Protein AF-A0A7J9Y6I3-F1 (afdb_monomer_lite)

Sequence (143 aa):
MPADDEPPVGGDTTVDGDTTGDPAGGAGTGSRRALQGLLVAFGLIAVGTGIAEIAIGGALVSQGEPVPVDVDSNYRFFAVFWLGAGLTLLWTVPRVERAAGPLRAVAALVFLGGLARLLSIAMAGVPSPMFLGLLALELAAPP

Structure (mmCIF, N/CA/C/O backbone):
data_AF-A0A7J9Y6I3-F1
#
_entry.id   AF-A0A7J9Y6I3-F1
#
loop_
_atom_site.group_PDB
_atom_site.id
_atom_site.type_symbol
_atom_site.label_atom_id
_atom_site.label_alt_id
_atom_site.label_comp_id
_atom_site.label_asym_id
_atom_site.label_entity_id
_atom_site.label_seq_id
_atom_site.pdbx_PDB_ins_code
_atom_site.Cartn_x
_atom_site.Cartn_y
_atom_site.Cartn_z
_atom_site.occupancy
_atom_site.B_iso_or_equiv
_atom_site.auth_seq_id
_atom_site.auth_comp_id
_atom_site.auth_asym_id
_atom_site.auth_atom_id
_atom_site.pdbx_PDB_model_num
ATOM 1 N N . MET A 1 1 ? -67.918 12.620 63.879 1.00 51.94 1 MET A N 1
ATOM 2 C CA . MET A 1 1 ? -67.689 11.451 63.008 1.00 51.94 1 MET A CA 1
ATOM 3 C C . MET A 1 1 ? -68.967 10.630 62.999 1.00 51.94 1 MET A C 1
ATOM 5 O O . MET A 1 1 ? -69.480 10.423 64.099 1.00 51.94 1 MET A O 1
ATOM 9 N N . PRO A 1 2 ? -69.477 10.177 61.834 1.00 55.50 2 PRO A N 1
ATOM 10 C CA . PRO A 1 2 ? -69.082 10.530 60.446 1.00 55.50 2 PRO A CA 1
ATOM 11 C C . PRO A 1 2 ? -69.555 11.985 60.111 1.00 55.50 2 PRO A C 1
ATOM 13 O O . PRO A 1 2 ? -69.557 12.773 61.064 1.00 55.50 2 PRO A O 1
ATOM 16 N N . ALA A 1 3 ? -69.868 12.474 58.895 1.00 53.91 3 ALA A N 1
ATOM 17 C CA . ALA A 1 3 ? -69.826 11.926 57.523 1.00 53.91 3 ALA A CA 1
ATOM 18 C C . ALA A 1 3 ? -69.582 13.033 56.459 1.00 53.91 3 ALA A C 1
ATOM 20 O O . ALA A 1 3 ? -70.051 14.155 56.643 1.00 53.91 3 ALA A O 1
ATOM 21 N N . ASP A 1 4 ? -68.831 12.678 55.414 1.00 52.34 4 ASP A N 1
ATOM 22 C CA . ASP A 1 4 ? -69.037 12.778 53.946 1.00 52.34 4 ASP A CA 1
ATOM 23 C C . ASP A 1 4 ? -69.890 13.956 53.385 1.00 52.34 4 ASP A C 1
ATOM 25 O O . ASP A 1 4 ? -71.032 14.145 53.799 1.00 52.34 4 ASP A O 1
ATOM 29 N N . ASP A 1 5 ? -69.399 14.873 52.532 1.00 66.81 5 ASP A N 1
ATOM 30 C CA . ASP A 1 5 ? -68.747 14.809 51.188 1.00 66.81 5 ASP A CA 1
ATOM 31 C C . ASP A 1 5 ? -69.695 14.589 49.984 1.00 66.81 5 ASP A C 1
ATOM 33 O O . ASP A 1 5 ? -70.210 13.493 49.797 1.00 66.81 5 ASP A O 1
ATOM 37 N N . GLU A 1 6 ? -69.844 15.622 49.131 1.00 61.34 6 GLU A N 1
ATOM 38 C CA . GLU A 1 6 ? -70.098 15.592 47.663 1.00 61.34 6 GLU A CA 1
ATOM 39 C C . GLU A 1 6 ? -70.258 17.039 47.108 1.00 61.34 6 GLU A C 1
ATOM 41 O O . GLU A 1 6 ? -70.503 17.946 47.913 1.00 61.34 6 GLU A O 1
ATOM 46 N N . PRO A 1 7 ? -70.200 17.319 45.775 1.00 59.94 7 PRO A N 1
ATOM 47 C CA . PRO A 1 7 ? -69.918 16.451 44.611 1.00 59.94 7 PRO A CA 1
ATOM 48 C C . PRO A 1 7 ? -68.769 16.979 43.680 1.00 59.94 7 PRO A C 1
ATOM 50 O O . PRO A 1 7 ? -68.187 18.031 43.954 1.00 59.94 7 PRO A O 1
ATOM 53 N N . PRO A 1 8 ? -68.402 16.281 42.574 1.00 67.94 8 PRO A N 1
ATOM 54 C CA . PRO A 1 8 ? -67.158 16.532 41.817 1.00 67.94 8 PRO A CA 1
ATOM 55 C C . PRO A 1 8 ? -67.311 17.299 40.481 1.00 67.94 8 PRO A C 1
ATOM 57 O O . PRO A 1 8 ? -68.385 17.313 39.891 1.00 67.94 8 PRO A O 1
ATOM 60 N N . VAL A 1 9 ? -66.192 17.844 39.967 1.00 58.91 9 VAL A N 1
ATOM 61 C CA . VAL A 1 9 ? -65.845 18.178 38.552 1.00 58.91 9 VAL A CA 1
ATOM 62 C C . VAL A 1 9 ? -64.380 18.683 38.556 1.00 58.91 9 VAL A C 1
ATOM 64 O O . VAL A 1 9 ? -64.040 19.475 39.428 1.00 58.91 9 VAL A O 1
ATOM 67 N N . GLY A 1 10 ? -63.450 18.325 37.659 1.00 45.66 10 GLY A N 1
ATOM 68 C CA . GLY A 1 10 ? -63.428 17.354 36.553 1.00 45.66 10 GLY A CA 1
ATOM 69 C C . GLY A 1 10 ? -62.153 17.538 35.686 1.00 45.66 10 GLY A C 1
ATOM 70 O O . GLY A 1 10 ? -61.612 18.638 35.664 1.00 45.66 10 GLY A O 1
ATOM 71 N N . GLY A 1 11 ? -61.702 16.495 34.965 1.00 43.59 11 GLY A N 1
ATOM 72 C CA . GLY A 1 11 ? -60.528 16.509 34.052 1.00 43.59 11 GLY A CA 1
ATOM 73 C C . GLY A 1 11 ? -59.177 16.414 34.784 1.00 43.59 11 GLY A C 1
ATOM 74 O O . GLY A 1 11 ? -58.808 17.316 35.522 1.00 43.59 11 GLY A O 1
ATOM 75 N N . ASP A 1 12 ? -58.443 15.300 34.769 1.00 50.69 12 ASP A N 1
ATOM 76 C CA . ASP A 1 12 ? -57.727 14.702 33.623 1.00 50.69 12 ASP A CA 1
ATOM 77 C C . ASP A 1 12 ? -56.896 15.702 32.803 1.00 50.69 12 ASP A C 1
ATOM 79 O O . ASP A 1 12 ? -57.443 16.400 31.957 1.00 50.69 12 ASP A O 1
ATOM 83 N N . THR A 1 13 ? -55.574 15.688 33.021 1.00 48.00 13 THR A N 1
ATOM 84 C CA . THR A 1 13 ? -54.600 15.486 31.932 1.00 48.00 13 THR A CA 1
ATOM 85 C C . THR A 1 13 ? -53.290 14.903 32.474 1.00 48.00 13 THR A C 1
ATOM 87 O O . THR A 1 13 ? -52.480 15.603 33.074 1.00 48.00 13 THR A O 1
ATOM 90 N N . THR A 1 14 ? -53.090 13.617 32.187 1.00 45.72 14 THR A N 1
ATOM 91 C CA . THR A 1 14 ? -51.842 13.028 31.654 1.00 45.72 14 THR A CA 1
ATOM 92 C C . THR A 1 14 ? -50.478 13.247 32.345 1.00 45.72 14 THR A C 1
ATOM 94 O O . THR A 1 14 ? -49.828 14.268 32.157 1.00 45.72 14 THR A O 1
ATOM 97 N N . VAL A 1 15 ? -49.967 12.135 32.893 1.00 52.19 15 VAL A N 1
ATOM 98 C CA . VAL A 1 15 ? -48.627 11.551 32.626 1.00 52.19 15 VAL A CA 1
ATOM 99 C C . VAL A 1 15 ? -47.385 12.434 32.852 1.00 52.19 15 VAL A C 1
ATOM 101 O O . VAL A 1 15 ? -46.989 13.215 31.989 1.00 52.19 15 VAL A O 1
ATOM 104 N N . ASP A 1 16 ? -46.651 12.119 33.927 1.00 48.38 16 ASP A N 1
ATOM 105 C CA . ASP A 1 16 ? -45.213 12.392 34.063 1.00 48.38 16 ASP A CA 1
ATOM 106 C C . ASP A 1 16 ? -44.413 11.625 32.992 1.00 48.38 16 ASP A C 1
ATOM 108 O O . ASP A 1 16 ? -43.936 10.506 33.192 1.00 48.38 16 ASP A O 1
ATOM 112 N N . GLY A 1 17 ? -44.303 12.230 31.812 1.00 45.22 17 GLY A N 1
ATOM 113 C CA . GLY A 1 17 ? -43.491 11.742 30.705 1.00 45.22 17 GLY A CA 1
ATOM 114 C C . GLY A 1 17 ? -42.055 12.236 30.809 1.00 45.22 17 GLY A C 1
ATOM 115 O O . GLY A 1 17 ? -41.673 13.159 30.089 1.00 45.22 17 GLY A O 1
ATOM 116 N N . ASP A 1 18 ? -41.245 11.601 31.661 1.00 48.66 18 ASP A N 1
ATOM 117 C CA . ASP A 1 18 ? -39.788 11.678 31.524 1.00 48.66 18 ASP A CA 1
ATOM 118 C C . ASP A 1 18 ? -39.392 11.060 30.178 1.00 48.66 18 ASP A C 1
ATOM 120 O O . ASP A 1 18 ? -39.351 9.842 29.987 1.00 48.66 18 ASP A O 1
ATOM 124 N N . THR A 1 19 ? -39.203 11.917 29.179 1.00 49.34 19 THR A N 1
ATOM 125 C CA . THR A 1 19 ? -38.620 11.531 27.892 1.00 49.34 19 THR A CA 1
ATOM 126 C C . THR A 1 19 ? -37.858 12.692 27.259 1.00 49.34 19 THR A C 1
ATOM 128 O O . THR A 1 19 ? -37.871 12.884 26.040 1.00 49.34 19 THR A O 1
ATOM 131 N N . THR A 1 20 ? -37.111 13.450 28.071 1.00 49.34 20 THR A N 1
ATOM 132 C CA . THR A 1 20 ? -35.953 14.200 27.562 1.00 49.34 20 THR A CA 1
ATOM 133 C C . THR A 1 20 ? -34.864 13.208 27.167 1.00 49.34 20 THR A C 1
ATOM 135 O O . THR A 1 20 ? -33.912 12.964 27.905 1.00 49.34 20 THR A O 1
ATOM 138 N N . GLY A 1 21 ? -35.041 12.601 25.992 1.00 40.75 21 GLY A N 1
ATOM 139 C CA . GLY A 1 21 ? -34.066 11.706 25.389 1.00 40.75 21 GLY A CA 1
ATOM 140 C C . GLY A 1 21 ? -32.733 12.424 25.205 1.00 40.75 21 GLY A C 1
ATOM 141 O O . GLY A 1 21 ? -32.655 13.418 24.484 1.00 40.75 21 GLY A O 1
ATOM 142 N N . ASP A 1 22 ? -31.698 11.907 25.862 1.00 43.75 22 ASP A N 1
ATOM 143 C CA . ASP A 1 22 ? -30.337 12.430 25.791 1.00 43.75 22 ASP A CA 1
ATOM 144 C C . ASP A 1 22 ? -29.811 12.408 24.336 1.00 43.75 22 ASP A C 1
ATOM 146 O O . ASP A 1 22 ? -29.640 11.326 23.756 1.00 43.75 22 ASP A O 1
ATOM 150 N N . PRO A 1 23 ? -29.518 13.571 23.719 1.00 42.19 23 PRO A N 1
ATOM 151 C CA . PRO A 1 23 ? -28.996 13.625 22.356 1.00 42.19 23 PRO A CA 1
ATOM 152 C C . PRO A 1 23 ? -27.548 13.110 22.231 1.00 42.19 23 PRO A C 1
ATOM 154 O O . PRO A 1 23 ? -27.051 12.975 21.110 1.00 42.19 23 PRO A O 1
ATOM 157 N N . ALA A 1 24 ? -26.852 12.786 23.329 1.00 44.44 24 ALA A N 1
ATOM 158 C CA . ALA A 1 24 ? -25.469 12.304 23.298 1.00 44.44 24 ALA A CA 1
ATOM 159 C C . ALA A 1 24 ? -25.307 10.838 22.834 1.00 44.44 24 ALA A C 1
ATOM 161 O O . ALA A 1 24 ? -24.211 10.442 22.426 1.00 44.44 24 ALA A O 1
ATOM 162 N N . GLY A 1 25 ? -26.371 10.024 22.830 1.00 37.81 25 GLY A N 1
ATOM 163 C CA . GLY A 1 25 ? -26.279 8.576 22.566 1.00 37.81 25 GLY A CA 1
ATOM 164 C C . GLY A 1 25 ? -25.886 8.159 21.134 1.00 37.81 25 GLY A C 1
ATOM 165 O O . GLY A 1 25 ? -25.443 7.029 20.917 1.00 37.81 25 GLY A O 1
ATOM 166 N N . GLY A 1 26 ? -26.035 9.039 20.136 1.00 38.81 26 GLY A N 1
ATOM 167 C CA . GLY A 1 26 ? -25.867 8.683 18.716 1.00 38.81 26 GLY A CA 1
ATOM 168 C C . GLY A 1 26 ? -24.441 8.802 18.154 1.00 38.81 26 GLY A C 1
ATOM 169 O O . GLY A 1 26 ? -24.047 8.018 17.285 1.00 38.81 26 GLY A O 1
ATOM 170 N N . ALA A 1 27 ? -23.653 9.767 18.636 1.00 48.78 27 ALA A N 1
ATOM 171 C CA . ALA A 1 27 ? -22.429 10.206 17.953 1.00 48.78 27 ALA A CA 1
ATOM 172 C C . ALA A 1 27 ? -21.285 9.169 17.978 1.00 48.78 27 ALA A C 1
ATOM 174 O O . ALA A 1 27 ? -20.580 8.992 16.980 1.00 48.78 27 ALA A O 1
ATOM 175 N N . GLY A 1 28 ? -21.115 8.447 19.092 1.00 56.28 28 GLY A N 1
ATOM 176 C CA . GLY A 1 28 ? -20.019 7.482 19.260 1.00 56.28 28 GLY A CA 1
ATOM 177 C C . GLY A 1 28 ? -20.146 6.246 18.363 1.00 56.28 28 GLY A C 1
ATOM 178 O O . GLY A 1 28 ? -19.184 5.833 17.711 1.00 56.28 28 GLY A O 1
ATOM 179 N N . THR A 1 29 ? -21.350 5.674 18.271 1.00 63.19 29 THR A N 1
ATOM 180 C CA . THR A 1 29 ? -21.589 4.414 17.547 1.00 63.19 29 THR A CA 1
ATOM 181 C C . THR A 1 29 ? -21.456 4.576 16.030 1.00 63.19 29 THR A C 1
ATOM 183 O O . THR A 1 29 ? -20.946 3.676 15.359 1.00 63.19 29 THR A O 1
ATOM 186 N N . GLY A 1 30 ? -21.878 5.722 15.481 1.00 72.94 30 GLY A N 1
ATOM 187 C CA . GLY A 1 30 ? -21.769 6.024 14.049 1.00 72.94 30 GLY A CA 1
ATOM 188 C C . GLY A 1 30 ? -20.316 6.163 13.588 1.00 72.94 30 GLY A C 1
ATOM 189 O O . GLY A 1 30 ? -19.891 5.454 12.675 1.00 72.94 30 GLY A O 1
ATOM 190 N N . SER A 1 31 ? -19.535 7.006 14.273 1.00 80.00 31 SER A N 1
ATOM 191 C CA . SER A 1 31 ? -18.112 7.225 13.968 1.00 80.00 31 SER A CA 1
ATOM 192 C C . SER A 1 31 ? -17.291 5.933 14.080 1.00 80.00 31 SER A C 1
ATOM 194 O O . SER A 1 31 ? -16.547 5.577 13.163 1.00 80.00 31 SER A O 1
ATOM 196 N N . ARG A 1 32 ? -17.517 5.144 15.144 1.00 82.56 32 ARG A N 1
ATOM 197 C CA . ARG A 1 32 ? -16.902 3.820 15.317 1.00 82.56 32 ARG A CA 1
ATOM 198 C C . ARG A 1 32 ? -17.190 2.894 14.131 1.00 82.56 32 ARG A C 1
ATOM 200 O O . ARG A 1 32 ? -16.261 2.292 13.600 1.00 82.56 32 ARG A O 1
ATOM 207 N N . ARG A 1 33 ? -18.455 2.769 13.708 1.00 84.50 33 ARG A N 1
ATOM 208 C CA . ARG A 1 33 ? -18.846 1.899 12.582 1.00 84.50 33 ARG A CA 1
ATOM 209 C C . ARG A 1 33 ? -18.238 2.360 11.256 1.00 84.50 33 ARG A C 1
ATOM 211 O O . ARG A 1 33 ? -17.787 1.513 10.491 1.00 84.50 33 ARG A O 1
ATOM 218 N N . ALA A 1 34 ? -18.168 3.669 11.011 1.00 84.19 34 ALA A N 1
ATOM 219 C CA . ALA A 1 34 ? -17.508 4.225 9.830 1.00 84.19 34 ALA A CA 1
ATOM 220 C C . ALA A 1 34 ? -16.012 3.869 9.798 1.00 84.19 34 ALA A C 1
ATOM 222 O O . ALA A 1 34 ? -15.523 3.348 8.796 1.00 84.19 34 ALA A O 1
ATOM 223 N N . LEU A 1 35 ? -15.302 4.050 10.916 1.00 83.50 35 LEU A N 1
ATOM 224 C CA . LEU A 1 35 ? -13.884 3.704 11.028 1.00 83.50 35 LEU A CA 1
ATOM 225 C C . LEU A 1 35 ? -13.637 2.188 10.917 1.00 83.50 35 LEU A C 1
ATOM 227 O O . LEU A 1 35 ? -12.670 1.771 10.287 1.00 83.50 35 LEU A O 1
ATOM 231 N N . GLN A 1 36 ? -14.527 1.351 11.460 1.00 88.00 36 GLN A N 1
ATOM 232 C CA . GLN A 1 36 ? -14.481 -0.102 11.250 1.00 88.00 36 GLN A CA 1
ATOM 233 C C . GLN A 1 36 ? -14.670 -0.473 9.776 1.00 88.00 36 GLN A C 1
ATOM 235 O O . GLN A 1 36 ? -13.901 -1.280 9.263 1.00 88.00 36 GLN A O 1
ATOM 240 N N . GLY A 1 37 ? -15.640 0.131 9.084 1.00 87.75 37 GLY A N 1
ATOM 241 C CA . GLY A 1 37 ? -15.849 -0.072 7.648 1.00 87.75 37 GLY A CA 1
ATOM 242 C C . GLY A 1 37 ? -14.632 0.340 6.816 1.00 87.75 37 GLY A C 1
ATOM 243 O O . GLY A 1 37 ? -14.215 -0.403 5.932 1.00 87.75 37 GLY A O 1
ATOM 244 N N . LEU A 1 38 ? -14.009 1.472 7.155 1.00 85.25 38 LEU A N 1
ATOM 245 C CA . LEU A 1 38 ? -12.794 1.965 6.506 1.00 85.25 38 LEU A CA 1
ATOM 246 C C . LEU A 1 38 ? -11.596 1.022 6.722 1.00 85.25 38 LEU A C 1
ATOM 248 O O . LEU A 1 38 ? -10.889 0.697 5.771 1.00 85.25 38 LEU A O 1
ATOM 252 N N . LEU A 1 39 ? -11.402 0.525 7.948 1.00 88.06 39 LEU A N 1
ATOM 253 C CA . LEU A 1 39 ? -10.367 -0.466 8.271 1.00 88.06 39 LEU A CA 1
ATOM 254 C C . LEU A 1 39 ? -10.599 -1.811 7.570 1.00 88.06 39 LEU A C 1
ATOM 256 O O . LEU A 1 39 ? -9.634 -2.440 7.140 1.00 88.06 39 LEU A O 1
ATOM 260 N N . VAL A 1 40 ? -11.857 -2.242 7.415 1.00 92.25 40 VAL A N 1
ATOM 261 C CA . VAL A 1 40 ? -12.202 -3.427 6.613 1.00 92.25 40 VAL A CA 1
ATOM 262 C C . VAL A 1 40 ? -11.875 -3.195 5.140 1.00 92.25 40 VAL A C 1
ATOM 264 O O . VAL A 1 40 ? -11.219 -4.039 4.536 1.00 92.25 40 VAL A O 1
ATOM 267 N N . ALA A 1 41 ? -12.266 -2.054 4.568 1.00 91.12 41 ALA A N 1
ATOM 268 C CA . ALA A 1 41 ? -11.990 -1.728 3.171 1.00 91.12 41 ALA A CA 1
ATOM 269 C C . ALA A 1 41 ? -10.480 -1.693 2.877 1.00 91.12 41 ALA A C 1
ATOM 271 O O . ALA A 1 41 ? -10.017 -2.411 1.992 1.00 91.12 41 ALA A O 1
ATOM 272 N N . PHE A 1 42 ? -9.695 -0.940 3.656 1.00 88.62 42 PHE A N 1
ATOM 273 C CA . PHE A 1 42 ? -8.237 -0.905 3.500 1.00 88.62 42 PHE A CA 1
ATOM 274 C C . PHE A 1 42 ? -7.580 -2.258 3.773 1.00 88.62 42 PHE A C 1
ATOM 276 O O . PHE A 1 42 ? -6.681 -2.650 3.034 1.00 88.62 42 PHE A O 1
ATOM 283 N N . GLY A 1 43 ? -8.040 -2.993 4.789 1.00 91.81 43 GLY A N 1
ATOM 284 C CA . GLY A 1 43 ? -7.534 -4.327 5.101 1.00 91.81 43 GLY A CA 1
ATOM 285 C C . GLY A 1 43 ? -7.740 -5.314 3.951 1.00 91.81 43 GLY A C 1
ATOM 286 O O . GLY A 1 43 ? -6.804 -6.012 3.573 1.00 91.81 43 GLY A O 1
ATOM 287 N N . LEU A 1 44 ? -8.930 -5.331 3.342 1.00 95.81 44 LEU A N 1
ATOM 288 C CA . LEU A 1 44 ? -9.237 -6.178 2.185 1.00 95.81 44 LEU A CA 1
ATOM 289 C C . LEU A 1 44 ? -8.461 -5.765 0.929 1.00 95.81 44 LEU A C 1
ATOM 291 O O . LEU A 1 44 ? -7.965 -6.643 0.227 1.00 95.81 44 LEU A O 1
ATOM 295 N N . ILE A 1 45 ? -8.309 -4.461 0.666 1.00 93.00 45 ILE A N 1
ATOM 296 C CA . ILE A 1 45 ? -7.479 -3.959 -0.442 1.00 93.00 45 ILE A CA 1
ATOM 297 C C . ILE A 1 45 ? -6.026 -4.413 -0.251 1.00 93.00 45 ILE A C 1
ATOM 299 O O . ILE A 1 45 ? -5.465 -5.030 -1.148 1.00 93.00 45 ILE A O 1
ATOM 303 N N . ALA A 1 46 ? -5.445 -4.201 0.932 1.00 92.88 46 ALA A N 1
ATOM 304 C CA . ALA A 1 46 ? -4.072 -4.595 1.250 1.00 92.88 46 ALA A CA 1
ATOM 305 C C . ALA A 1 46 ? -3.839 -6.117 1.153 1.00 92.88 46 ALA A C 1
ATOM 307 O O . ALA A 1 46 ? -2.832 -6.549 0.593 1.00 92.88 46 ALA A O 1
ATOM 308 N N . VAL A 1 47 ? -4.784 -6.938 1.634 1.00 97.12 47 VAL A N 1
ATOM 309 C CA . VAL A 1 47 ? -4.750 -8.404 1.462 1.00 97.12 47 VAL A CA 1
ATOM 310 C C . VAL A 1 47 ? -4.822 -8.788 -0.019 1.00 97.12 47 VAL A C 1
ATOM 312 O O . VAL A 1 47 ? -4.028 -9.612 -0.469 1.00 97.12 47 VAL A O 1
ATOM 315 N N . GLY A 1 48 ? -5.745 -8.193 -0.781 1.00 96.62 48 GLY A N 1
ATOM 316 C CA . GLY A 1 48 ? -5.922 -8.467 -2.208 1.00 96.62 48 GLY A CA 1
ATOM 317 C C . GLY A 1 48 ? -4.688 -8.099 -3.031 1.00 96.62 48 GLY A C 1
ATOM 318 O O . GLY A 1 48 ? -4.205 -8.926 -3.802 1.00 96.62 48 GLY A O 1
ATOM 319 N N . THR A 1 49 ? -4.137 -6.903 -2.810 1.00 93.56 49 THR A N 1
ATOM 320 C CA . THR A 1 49 ? -2.874 -6.442 -3.401 1.00 93.56 49 THR A CA 1
ATOM 321 C C . THR A 1 49 ? -1.732 -7.386 -3.045 1.00 93.56 49 THR A C 1
ATOM 323 O O . THR A 1 49 ? -1.101 -7.914 -3.952 1.00 93.56 49 THR A O 1
ATOM 326 N N . GLY A 1 50 ? -1.517 -7.695 -1.761 1.00 95.81 50 GLY A N 1
ATOM 327 C CA . GLY A 1 50 ? -0.436 -8.590 -1.340 1.00 95.81 50 GLY A CA 1
ATOM 328 C C . GLY A 1 50 ? -0.528 -9.987 -1.966 1.00 95.81 50 GLY A C 1
ATOM 329 O O . GLY A 1 50 ? 0.474 -10.513 -2.438 1.00 95.81 50 GLY A O 1
ATOM 330 N N . ILE A 1 51 ? -1.724 -10.581 -2.054 1.00 97.88 51 ILE A N 1
ATOM 331 C CA . ILE A 1 51 ? -1.925 -11.875 -2.735 1.00 97.88 51 ILE A CA 1
ATOM 332 C C . ILE A 1 51 ? -1.635 -11.765 -4.239 1.00 97.88 51 ILE A C 1
ATOM 334 O O . ILE A 1 51 ? -0.954 -12.630 -4.794 1.00 97.88 51 ILE A O 1
ATOM 338 N N . ALA A 1 52 ? -2.128 -10.714 -4.900 1.00 95.88 52 ALA A N 1
ATOM 339 C CA . ALA A 1 52 ? -1.919 -10.499 -6.329 1.00 95.88 52 ALA A CA 1
ATOM 340 C C . ALA A 1 52 ? -0.435 -10.278 -6.663 1.00 95.88 52 ALA A C 1
ATOM 342 O O . ALA A 1 52 ? 0.082 -10.912 -7.579 1.00 95.88 52 ALA A O 1
ATOM 343 N N . GLU A 1 53 ? 0.267 -9.447 -5.894 1.00 94.88 53 GLU A N 1
ATOM 344 C CA . GLU A 1 53 ? 1.699 -9.177 -6.051 1.00 94.88 53 GLU A CA 1
ATOM 345 C C . GLU A 1 53 ? 2.564 -10.409 -5.713 1.00 94.88 53 GLU A C 1
ATOM 347 O O . GLU A 1 53 ? 3.529 -10.677 -6.424 1.00 94.88 53 GLU A O 1
ATOM 352 N N . ILE A 1 54 ? 2.207 -11.225 -4.708 1.00 97.38 54 ILE A N 1
ATOM 353 C CA . ILE A 1 54 ? 2.891 -12.508 -4.427 1.00 97.38 54 ILE A CA 1
ATOM 354 C C . ILE A 1 54 ? 2.761 -13.474 -5.613 1.00 97.38 54 ILE A C 1
ATOM 356 O O . ILE A 1 54 ? 3.734 -14.144 -5.968 1.00 97.38 54 ILE A O 1
ATOM 360 N N . ALA A 1 55 ? 1.575 -13.564 -6.224 1.00 97.06 55 ALA A N 1
ATOM 361 C CA . ALA A 1 55 ? 1.300 -14.496 -7.316 1.00 97.06 55 ALA A CA 1
ATOM 362 C C . ALA A 1 55 ? 1.890 -14.027 -8.658 1.00 97.06 55 ALA A C 1
ATOM 364 O O . ALA A 1 55 ? 2.592 -14.784 -9.331 1.00 97.06 55 ALA A O 1
ATOM 365 N N . ILE A 1 56 ? 1.627 -12.776 -9.034 1.00 95.31 56 ILE A N 1
ATOM 366 C CA . ILE A 1 56 ? 1.936 -12.205 -10.353 1.00 95.31 56 ILE A CA 1
ATOM 367 C C . ILE A 1 56 ? 3.346 -11.596 -10.380 1.00 95.31 56 ILE A C 1
ATOM 369 O O . ILE A 1 56 ? 4.009 -11.651 -11.413 1.00 95.31 56 ILE A O 1
ATOM 373 N N . GLY A 1 57 ? 3.839 -11.091 -9.247 1.00 92.94 57 GLY A N 1
ATOM 374 C CA . GLY A 1 57 ? 5.117 -10.387 -9.155 1.00 92.94 57 GLY A CA 1
ATOM 375 C C . GLY A 1 57 ? 5.047 -8.946 -9.670 1.00 92.94 57 GLY A C 1
ATOM 376 O O . GLY A 1 57 ? 3.970 -8.358 -9.801 1.00 92.94 57 GLY A O 1
ATOM 377 N N . GLY A 1 58 ? 6.205 -8.370 -9.992 1.00 91.94 58 GLY A N 1
ATOM 378 C CA . GLY A 1 58 ? 6.337 -7.006 -10.519 1.00 91.94 58 GLY A CA 1
ATOM 379 C C . GLY A 1 58 ? 5.645 -6.800 -11.870 1.00 91.94 58 GLY A C 1
ATOM 380 O O . GLY A 1 58 ? 5.321 -5.669 -12.233 1.00 91.94 58 GLY A O 1
ATOM 381 N N . ALA A 1 59 ? 5.340 -7.887 -12.589 1.00 92.56 59 ALA A N 1
ATOM 382 C CA . ALA A 1 59 ? 4.556 -7.859 -13.824 1.00 92.56 59 ALA A CA 1
ATOM 383 C C . ALA A 1 59 ? 3.147 -7.256 -13.637 1.00 92.56 59 ALA A C 1
ATOM 385 O O . ALA A 1 59 ? 2.569 -6.751 -14.596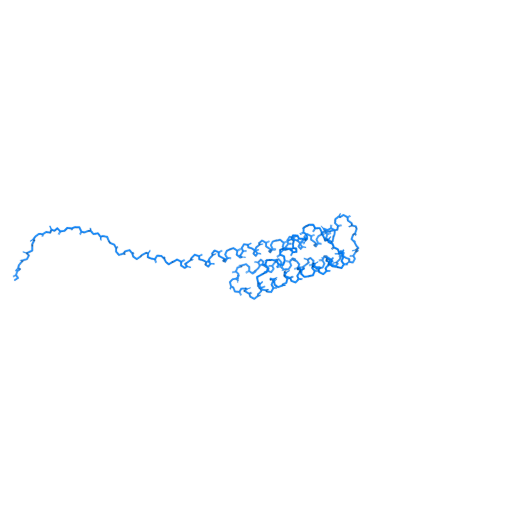 1.00 92.56 59 ALA A O 1
ATOM 386 N N . LEU A 1 60 ? 2.608 -7.239 -12.408 1.00 89.81 60 LEU A N 1
ATOM 387 C CA . LEU A 1 60 ? 1.326 -6.594 -12.097 1.00 89.81 60 LEU A CA 1
ATOM 388 C C . LEU A 1 60 ? 1.340 -5.077 -12.367 1.00 89.81 60 LEU A C 1
ATOM 390 O O . LEU A 1 60 ? 0.295 -4.492 -12.646 1.00 89.81 60 LEU A O 1
ATOM 394 N N . VAL A 1 61 ? 2.514 -4.441 -12.288 1.00 89.12 61 VAL A N 1
ATOM 395 C CA . VAL A 1 61 ? 2.681 -2.983 -12.413 1.00 89.12 61 VAL A CA 1
ATOM 396 C C . VAL A 1 61 ? 3.623 -2.563 -13.545 1.00 89.12 61 VAL A C 1
ATOM 398 O O . VAL A 1 61 ? 3.782 -1.366 -13.778 1.00 89.12 61 VAL A O 1
ATOM 401 N N . SER A 1 62 ? 4.210 -3.512 -14.283 1.00 90.50 62 SER A N 1
ATOM 402 C CA . SER A 1 62 ? 5.182 -3.225 -15.351 1.00 90.50 62 SER A CA 1
ATOM 403 C C . SER A 1 62 ? 4.577 -2.659 -16.640 1.00 90.50 62 SER A C 1
ATOM 405 O O . SER A 1 62 ? 5.315 -2.312 -17.556 1.00 90.50 62 SER A O 1
ATOM 407 N N . GLN A 1 63 ? 3.245 -2.565 -16.737 1.00 87.44 63 GLN A N 1
ATOM 408 C CA . GLN A 1 63 ? 2.519 -2.107 -17.934 1.00 87.44 63 GLN A CA 1
ATOM 409 C C . GLN A 1 63 ? 2.834 -2.917 -19.211 1.00 87.44 63 GLN A C 1
ATOM 411 O O . GLN A 1 63 ? 2.664 -2.419 -20.320 1.00 87.44 63 GLN A O 1
ATOM 416 N N . GLY A 1 64 ? 3.265 -4.174 -19.056 1.00 86.56 64 GLY A N 1
ATOM 417 C CA . GLY A 1 64 ? 3.657 -5.059 -20.158 1.00 86.56 64 GLY A CA 1
ATOM 418 C C . GLY A 1 64 ? 5.163 -5.118 -20.422 1.00 86.56 64 GLY A C 1
ATOM 419 O O . GLY A 1 64 ? 5.599 -5.990 -21.171 1.00 86.56 64 GLY A O 1
ATOM 420 N N . GLU A 1 65 ? 5.966 -4.264 -19.781 1.00 90.62 65 GLU A N 1
ATOM 421 C CA . GLU A 1 65 ? 7.425 -4.310 -19.905 1.00 90.62 65 GLU A CA 1
ATOM 422 C C . GLU A 1 65 ? 8.037 -5.509 -19.148 1.00 90.62 65 GLU A C 1
ATOM 424 O O . GLU A 1 65 ? 7.502 -5.928 -18.109 1.00 90.62 65 GLU A O 1
ATOM 429 N N . PRO A 1 66 ? 9.173 -6.062 -19.617 1.00 93.25 66 PRO A N 1
ATOM 430 C CA . PRO A 1 66 ? 9.904 -7.110 -18.909 1.00 93.25 66 PRO A CA 1
ATOM 431 C C . PRO A 1 66 ? 10.429 -6.641 -17.545 1.00 93.25 66 PRO A C 1
ATOM 433 O O . PRO A 1 66 ? 11.059 -5.590 -17.432 1.00 93.25 66 PRO A O 1
ATOM 436 N N . VAL A 1 67 ? 10.240 -7.460 -16.509 1.00 95.75 67 VAL A N 1
ATOM 437 C CA . VAL A 1 67 ? 10.732 -7.180 -15.150 1.00 95.75 67 VAL A CA 1
ATOM 438 C C . VAL A 1 67 ? 12.011 -7.987 -14.881 1.00 95.75 67 VAL A C 1
ATOM 440 O O . VAL A 1 67 ? 11.987 -9.210 -15.036 1.00 95.75 67 VAL A O 1
ATOM 443 N N . PRO A 1 68 ? 13.129 -7.356 -14.467 1.00 96.31 68 PRO A N 1
ATOM 444 C CA . PRO A 1 68 ? 14.336 -8.077 -14.063 1.00 96.31 68 PRO A CA 1
ATOM 445 C C . PRO A 1 68 ? 14.077 -9.017 -12.879 1.00 96.31 68 PRO A C 1
ATOM 447 O O . PRO A 1 68 ? 13.343 -8.666 -11.957 1.00 96.31 68 PRO A O 1
ATOM 450 N N . VAL A 1 69 ? 14.722 -10.188 -12.864 1.00 96.38 69 VAL A N 1
ATOM 451 C CA . VAL A 1 69 ? 14.471 -11.252 -11.866 1.00 96.38 69 VAL A CA 1
ATOM 452 C C . VAL A 1 69 ? 14.648 -10.763 -10.422 1.00 96.38 69 VAL A C 1
ATOM 454 O O . VAL A 1 69 ? 13.804 -11.043 -9.573 1.00 96.38 69 VAL A O 1
ATOM 457 N N . ASP A 1 70 ? 15.692 -9.977 -10.150 1.00 97.50 70 ASP A N 1
ATOM 458 C CA . ASP A 1 70 ? 15.940 -9.421 -8.812 1.00 97.50 70 ASP A CA 1
ATOM 459 C C . ASP A 1 70 ? 14.860 -8.412 -8.392 1.00 97.50 70 ASP A C 1
ATOM 461 O O . ASP A 1 70 ? 14.478 -8.356 -7.223 1.00 97.50 70 ASP A O 1
ATOM 465 N N . VAL A 1 71 ? 14.316 -7.652 -9.350 1.00 95.25 71 VAL A N 1
ATOM 466 C CA . VAL A 1 71 ? 13.215 -6.705 -9.116 1.00 95.25 71 VAL A CA 1
ATOM 467 C C . VAL A 1 71 ? 11.917 -7.459 -8.834 1.00 95.25 71 VAL A C 1
ATOM 469 O O . VAL A 1 71 ? 11.225 -7.105 -7.884 1.00 95.25 71 VAL A O 1
ATOM 472 N N . ASP A 1 72 ? 11.608 -8.520 -9.588 1.00 96.19 72 ASP A N 1
ATOM 473 C CA . ASP A 1 72 ? 10.423 -9.362 -9.355 1.00 96.19 72 ASP A CA 1
ATOM 474 C C . ASP A 1 72 ? 10.474 -10.050 -7.983 1.00 96.19 72 ASP A C 1
ATOM 476 O O . ASP A 1 72 ? 9.515 -9.987 -7.213 1.00 96.19 72 ASP A O 1
ATOM 480 N N . SER A 1 73 ? 11.627 -10.632 -7.641 1.00 96.12 73 SER A N 1
ATOM 481 C CA . SER A 1 73 ? 11.895 -11.255 -6.340 1.00 96.12 73 SER A CA 1
ATOM 482 C C . SER A 1 73 ? 11.713 -10.263 -5.185 1.00 96.12 73 SER A C 1
ATOM 484 O O . SER A 1 73 ? 10.975 -10.527 -4.232 1.00 96.12 73 SER A O 1
ATOM 486 N N . ASN A 1 74 ? 12.308 -9.073 -5.304 1.00 95.50 74 ASN A N 1
ATOM 487 C CA . ASN A 1 74 ? 12.167 -7.995 -4.329 1.00 95.50 74 ASN A CA 1
ATOM 488 C C . ASN A 1 74 ? 10.712 -7.497 -4.218 1.00 95.50 74 ASN A C 1
ATOM 490 O O . ASN A 1 74 ? 10.239 -7.216 -3.117 1.00 95.50 74 ASN A O 1
ATOM 494 N N . TYR A 1 75 ? 9.966 -7.443 -5.325 1.00 94.12 75 TYR A N 1
ATOM 495 C CA . TYR A 1 75 ? 8.553 -7.060 -5.320 1.00 94.12 75 TYR A CA 1
ATOM 496 C C . TYR A 1 75 ? 7.685 -8.087 -4.577 1.00 94.12 75 TYR A C 1
ATOM 498 O O . TYR A 1 75 ? 6.918 -7.717 -3.690 1.00 94.12 75 TYR A O 1
ATOM 506 N N . ARG A 1 76 ? 7.878 -9.389 -4.839 1.00 97.31 76 ARG A N 1
ATOM 507 C CA . ARG A 1 76 ? 7.204 -10.479 -4.103 1.00 97.31 76 ARG A CA 1
ATOM 508 C C . ARG A 1 76 ? 7.558 -10.491 -2.616 1.00 97.31 76 ARG A C 1
ATOM 510 O O . ARG A 1 76 ? 6.702 -10.815 -1.798 1.00 97.31 76 ARG A O 1
ATOM 517 N N . PHE A 1 77 ? 8.786 -10.123 -2.250 1.00 97.00 77 PHE A N 1
ATOM 518 C CA . PHE A 1 77 ? 9.173 -9.938 -0.850 1.00 97.00 77 PHE A CA 1
ATOM 519 C C . PHE A 1 77 ? 8.367 -8.808 -0.189 1.00 97.00 77 PHE A C 1
ATOM 521 O O . PHE A 1 77 ? 7.774 -9.025 0.869 1.00 97.00 77 PHE A O 1
ATOM 528 N N . PHE A 1 78 ? 8.263 -7.635 -0.825 1.00 94.31 78 PHE A N 1
ATOM 529 C CA . PHE A 1 78 ? 7.464 -6.519 -0.302 1.00 94.31 78 PHE A CA 1
ATOM 530 C C . PHE A 1 78 ? 5.954 -6.809 -0.256 1.00 94.31 78 PHE A C 1
ATOM 532 O O . PHE A 1 78 ? 5.282 -6.394 0.690 1.00 94.31 78 PHE A O 1
ATOM 539 N N . ALA A 1 79 ? 5.429 -7.603 -1.187 1.00 95.75 79 ALA A N 1
ATOM 540 C CA . ALA A 1 79 ? 4.030 -8.028 -1.217 1.00 95.75 79 ALA A CA 1
ATOM 541 C C . ALA A 1 79 ? 3.572 -8.781 0.053 1.00 95.75 79 ALA A C 1
ATOM 543 O O . ALA A 1 79 ? 2.420 -8.663 0.483 1.00 95.75 79 ALA A O 1
ATOM 544 N N . VAL A 1 80 ? 4.482 -9.505 0.721 1.00 96.81 80 VAL A N 1
ATOM 545 C CA . VAL A 1 80 ? 4.204 -10.157 2.015 1.00 96.81 80 VAL A CA 1
ATOM 546 C C . VAL A 1 80 ? 3.904 -9.124 3.109 1.00 96.81 80 VAL A C 1
ATOM 548 O O . VAL A 1 80 ? 3.069 -9.376 3.979 1.00 96.81 80 VAL A O 1
ATOM 551 N N . PHE A 1 81 ? 4.519 -7.937 3.056 1.00 93.69 81 PHE A N 1
ATOM 552 C CA . PHE A 1 81 ? 4.238 -6.849 3.997 1.00 93.69 81 PHE A CA 1
ATOM 553 C C . PHE A 1 81 ? 2.875 -6.206 3.724 1.00 93.69 81 PHE A C 1
ATOM 555 O O . PHE A 1 81 ? 2.169 -5.903 4.684 1.00 93.69 81 PHE A O 1
ATOM 562 N N . TRP A 1 82 ? 2.453 -6.078 2.459 1.00 91.88 82 TRP A N 1
ATOM 563 C CA . TRP A 1 82 ? 1.080 -5.676 2.113 1.00 91.88 82 TRP A CA 1
ATOM 564 C C . TRP A 1 82 ? 0.044 -6.648 2.679 1.00 91.88 82 TRP A C 1
ATOM 566 O O . TRP A 1 82 ? -0.889 -6.231 3.371 1.00 91.88 82 TRP A O 1
ATOM 576 N N . LEU A 1 83 ? 0.252 -7.951 2.467 1.00 94.56 83 LEU A N 1
ATOM 577 C CA . LEU A 1 83 ? -0.609 -9.001 3.008 1.00 94.56 83 LEU A CA 1
ATOM 578 C C . LEU A 1 83 ? -0.651 -8.961 4.546 1.00 94.56 83 LEU A C 1
ATOM 580 O O . LEU A 1 83 ? -1.730 -8.944 5.140 1.00 94.56 83 LEU A O 1
ATOM 584 N N . GLY A 1 84 ? 0.511 -8.891 5.200 1.00 92.69 84 GLY A N 1
ATOM 585 C CA . GLY 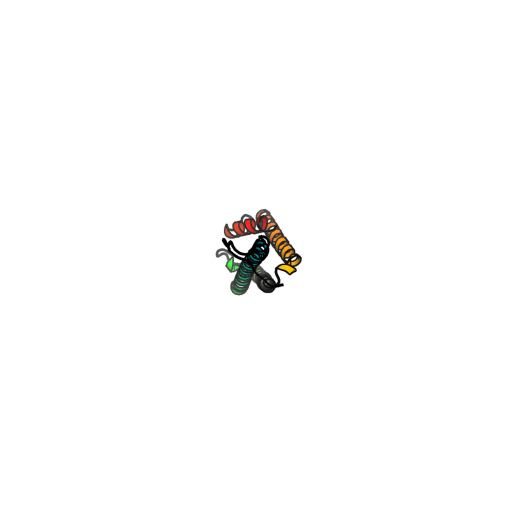A 1 84 ? 0.624 -8.816 6.659 1.00 92.69 84 GLY A CA 1
ATOM 586 C C . GLY A 1 84 ? -0.019 -7.559 7.253 1.00 92.69 84 GLY A C 1
ATOM 587 O O . GLY A 1 84 ? -0.726 -7.647 8.261 1.00 92.69 84 GLY A O 1
ATOM 588 N N . ALA A 1 85 ? 0.154 -6.400 6.613 1.00 90.06 85 ALA A N 1
ATOM 589 C CA . ALA A 1 85 ? -0.488 -5.149 7.007 1.00 90.06 85 ALA A CA 1
ATOM 590 C C . ALA A 1 85 ? -2.015 -5.241 6.877 1.00 90.06 85 ALA A C 1
ATOM 592 O O . ALA A 1 85 ? -2.729 -4.892 7.818 1.00 90.06 85 ALA A O 1
ATOM 593 N N . GLY A 1 86 ? -2.521 -5.783 5.766 1.00 92.31 86 GLY A N 1
ATOM 594 C CA . GLY A 1 86 ? -3.952 -5.986 5.548 1.00 92.31 86 GLY A CA 1
ATOM 595 C C . GLY A 1 86 ? -4.589 -6.909 6.587 1.00 92.31 86 GLY A C 1
ATOM 596 O O . GLY A 1 86 ? -5.585 -6.543 7.214 1.00 92.31 86 GLY A O 1
ATOM 597 N N . LEU A 1 87 ? -3.972 -8.063 6.860 1.00 92.81 87 LEU A N 1
ATOM 598 C CA . LEU A 1 87 ? -4.417 -8.983 7.915 1.00 92.81 87 LEU A CA 1
ATOM 599 C C . LEU A 1 87 ? -4.384 -8.328 9.305 1.00 92.81 87 LEU A C 1
ATOM 601 O O . LEU A 1 87 ? -5.308 -8.515 10.099 1.00 92.81 87 LEU A O 1
ATOM 605 N N . THR A 1 88 ? -3.359 -7.518 9.588 1.00 89.31 88 THR A N 1
ATOM 606 C CA . THR A 1 88 ? -3.248 -6.767 10.847 1.00 89.31 88 THR A CA 1
ATOM 607 C C . THR A 1 88 ? -4.382 -5.750 10.983 1.00 89.31 88 THR A C 1
ATOM 609 O O . THR A 1 88 ? -5.044 -5.718 12.020 1.00 89.31 88 THR A O 1
ATOM 612 N N . LEU A 1 89 ? -4.675 -4.968 9.936 1.00 88.56 89 LEU A N 1
ATOM 613 C CA . LEU A 1 89 ? -5.798 -4.023 9.918 1.00 88.56 89 LEU A CA 1
ATOM 614 C C . LEU A 1 89 ? -7.122 -4.733 10.212 1.00 88.56 89 LEU A C 1
ATOM 616 O O . LEU A 1 89 ? -7.819 -4.339 11.149 1.00 88.56 89 LEU A O 1
ATOM 620 N N . LEU A 1 90 ? -7.422 -5.829 9.506 1.00 90.56 90 LEU A N 1
ATOM 621 C CA . LEU A 1 90 ? -8.631 -6.633 9.728 1.00 90.56 90 LEU A CA 1
ATOM 622 C C . LEU A 1 90 ? -8.721 -7.158 11.172 1.00 90.56 90 LEU A C 1
ATOM 624 O O . LEU A 1 90 ? -9.782 -7.089 11.793 1.00 90.56 90 LEU A O 1
ATOM 628 N N . TRP A 1 91 ? -7.605 -7.602 11.756 1.00 88.94 91 TRP A N 1
ATOM 629 C CA . TRP A 1 91 ? -7.545 -8.046 13.153 1.00 88.94 91 TRP A CA 1
ATOM 630 C C . TRP A 1 91 ? -7.766 -6.915 14.179 1.00 88.94 91 TRP A C 1
ATOM 632 O O . TRP A 1 91 ? -8.265 -7.171 15.284 1.00 88.94 91 TRP A O 1
ATOM 642 N N . THR A 1 92 ? -7.454 -5.658 13.836 1.00 86.69 92 THR A N 1
ATOM 643 C CA . THR A 1 92 ? -7.742 -4.497 14.702 1.00 86.69 92 THR A CA 1
ATOM 644 C C . THR A 1 92 ? -9.202 -4.039 14.675 1.00 86.69 92 THR A C 1
ATOM 646 O O . THR A 1 92 ? -9.637 -3.422 15.650 1.00 86.69 92 THR A O 1
ATOM 649 N N . VAL A 1 93 ? -9.992 -4.379 13.645 1.00 87.56 93 VAL A N 1
ATOM 650 C CA . VAL A 1 93 ? -11.392 -3.922 13.473 1.00 87.56 93 VAL A CA 1
ATOM 651 C C . VAL A 1 93 ? -12.260 -4.108 14.735 1.00 87.56 93 VAL A C 1
ATOM 653 O O . VAL A 1 93 ? -12.932 -3.150 15.132 1.00 87.56 93 VAL A O 1
ATOM 656 N N . PRO A 1 94 ? -12.242 -5.252 15.455 1.00 84.00 94 PRO A N 1
ATOM 657 C CA . PRO A 1 94 ? -13.047 -5.427 16.670 1.00 84.00 94 PRO A CA 1
ATOM 658 C C . PRO A 1 94 ? -12.589 -4.559 17.856 1.00 84.00 94 PRO A C 1
ATOM 660 O O . PRO A 1 94 ? -13.340 -4.376 18.813 1.00 84.00 94 PRO A O 1
ATOM 663 N N . ARG A 1 95 ? -11.354 -4.0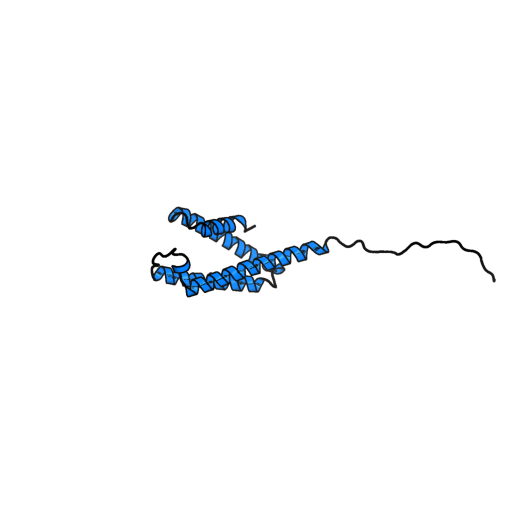39 17.817 1.00 83.50 95 ARG A N 1
ATOM 664 C CA . ARG A 1 95 ? -10.655 -3.351 18.919 1.00 83.50 95 ARG A CA 1
ATOM 665 C C . ARG A 1 95 ? -10.405 -1.861 18.654 1.00 83.50 95 ARG A C 1
ATOM 667 O O . ARG A 1 95 ? -9.692 -1.234 19.433 1.00 83.50 95 ARG A O 1
ATOM 674 N N . VAL A 1 96 ? -11.000 -1.306 17.596 1.00 79.94 96 VAL A N 1
ATOM 675 C CA . VAL A 1 96 ? -10.722 0.037 17.053 1.00 79.94 96 VAL A CA 1
ATOM 676 C C . VAL A 1 96 ? -10.636 1.157 18.104 1.00 79.94 96 VAL A C 1
ATOM 678 O O . VAL A 1 96 ? -9.701 1.949 18.078 1.00 79.94 96 VAL A O 1
ATOM 681 N N . GLU A 1 97 ? -11.536 1.173 19.091 1.00 75.50 97 GLU A N 1
ATOM 682 C CA . GLU A 1 97 ? -11.609 2.201 20.146 1.00 75.50 97 GLU A CA 1
ATOM 683 C C . GLU A 1 97 ? -10.370 2.228 21.058 1.00 75.50 97 GLU A C 1
ATOM 685 O O . GLU A 1 97 ? -10.052 3.256 21.648 1.00 75.50 97 GLU A O 1
ATOM 690 N N . ARG A 1 98 ? -9.642 1.109 21.159 1.00 75.50 98 ARG A N 1
ATOM 691 C CA . ARG A 1 98 ? -8.389 0.990 21.926 1.00 75.50 98 ARG A CA 1
ATOM 692 C C . ARG A 1 98 ? -7.140 1.091 21.041 1.00 75.50 98 ARG A C 1
ATOM 694 O O . ARG A 1 98 ? -6.027 1.038 21.552 1.00 75.50 98 ARG A O 1
ATOM 701 N N . ALA A 1 99 ? -7.306 1.230 19.724 1.00 70.44 99 ALA A N 1
ATOM 702 C CA . ALA A 1 99 ? -6.236 1.131 18.731 1.00 70.44 99 ALA A CA 1
ATOM 703 C C . ALA A 1 99 ? -5.714 2.495 18.230 1.00 70.44 99 ALA A C 1
ATOM 705 O O . ALA A 1 99 ? -5.072 2.554 17.184 1.00 70.44 99 ALA A O 1
ATOM 706 N N . ALA A 1 100 ? -5.939 3.589 18.968 1.00 75.75 100 ALA A N 1
ATOM 707 C CA . ALA A 1 100 ? -5.543 4.941 18.549 1.00 75.75 100 ALA A CA 1
ATOM 708 C C . ALA A 1 100 ? -4.034 5.090 18.250 1.00 75.75 100 ALA A C 1
ATOM 710 O O . ALA A 1 100 ? -3.663 5.793 17.313 1.00 75.75 100 ALA A O 1
ATOM 711 N N . GLY A 1 101 ? -3.164 4.408 19.006 1.00 79.81 101 GLY A N 1
ATOM 712 C CA . GLY A 1 101 ? -1.720 4.355 18.736 1.00 79.81 101 GLY A CA 1
ATOM 713 C C . GLY A 1 101 ? -1.392 3.664 17.403 1.00 79.81 101 GLY A C 1
ATOM 714 O O . GLY A 1 101 ? -0.853 4.320 16.512 1.00 79.81 101 GLY A O 1
ATOM 715 N N . PRO A 1 102 ? -1.760 2.379 17.221 1.00 75.94 102 PRO A N 1
ATOM 716 C CA . PRO A 1 102 ? -1.621 1.672 15.946 1.00 75.94 102 PRO A CA 1
ATOM 717 C C . PRO A 1 102 ? -2.228 2.406 14.743 1.00 75.94 102 PRO A C 1
ATOM 719 O O . PRO A 1 102 ? -1.602 2.457 13.690 1.00 75.94 102 PRO A O 1
ATOM 722 N N . LEU A 1 103 ? -3.401 3.027 14.894 1.00 78.12 103 LEU A N 1
ATOM 723 C CA . LEU A 1 103 ? -4.052 3.776 13.817 1.00 78.12 103 LEU A CA 1
ATOM 724 C C . LEU A 1 103 ? -3.241 5.014 13.400 1.00 78.12 103 LEU A C 1
ATOM 726 O O .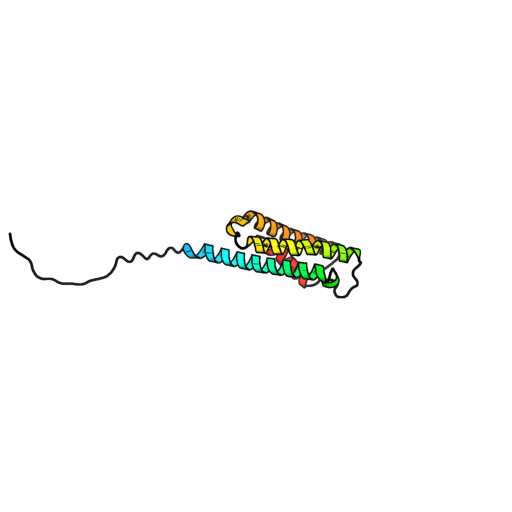 LEU A 1 103 ? -3.070 5.254 12.208 1.00 78.12 103 LEU A O 1
ATOM 730 N N . ARG A 1 104 ? -2.683 5.761 14.364 1.00 81.56 104 ARG A N 1
ATOM 731 C CA . ARG A 1 104 ? -1.752 6.870 14.088 1.00 81.56 104 ARG A CA 1
ATOM 732 C C . ARG A 1 104 ? -0.458 6.388 13.435 1.00 81.56 104 ARG A C 1
ATOM 734 O O . ARG A 1 104 ? 0.040 7.054 12.538 1.00 81.56 104 ARG A O 1
ATOM 741 N N . ALA A 1 105 ? 0.067 5.233 13.846 1.00 82.88 105 ALA A N 1
ATOM 742 C CA . ALA A 1 105 ? 1.246 4.642 13.216 1.00 82.88 105 ALA A CA 1
ATOM 743 C C . ALA A 1 105 ? 0.974 4.258 11.750 1.00 82.88 105 ALA A C 1
ATOM 745 O O . ALA A 1 105 ? 1.781 4.575 10.883 1.00 82.88 105 ALA A O 1
ATOM 746 N N . VAL A 1 106 ? -0.184 3.657 11.452 1.00 83.12 106 VAL A N 1
ATOM 747 C CA . VAL A 1 106 ? -0.615 3.378 10.070 1.00 83.12 106 VAL A CA 1
ATOM 748 C C . VAL A 1 106 ? -0.783 4.672 9.272 1.00 83.12 106 VAL A C 1
ATOM 750 O O . VAL A 1 106 ? -0.266 4.754 8.165 1.00 83.12 106 VAL A O 1
ATOM 753 N N . ALA A 1 107 ? -1.432 5.700 9.826 1.00 84.25 107 ALA A N 1
ATOM 754 C CA . ALA A 1 107 ? -1.585 6.995 9.158 1.00 84.25 107 ALA A CA 1
ATOM 755 C C . ALA A 1 107 ? -0.227 7.655 8.840 1.00 84.25 107 ALA A C 1
ATOM 757 O O . ALA A 1 107 ? -0.016 8.125 7.724 1.00 84.25 107 ALA A O 1
ATOM 758 N N . ALA A 1 108 ? 0.725 7.613 9.776 1.00 85.31 108 ALA A N 1
ATOM 759 C CA . ALA A 1 108 ? 2.087 8.097 9.556 1.00 85.31 108 ALA A CA 1
ATOM 760 C C . ALA A 1 108 ? 2.836 7.284 8.483 1.00 85.31 108 ALA A C 1
ATOM 762 O O . ALA A 1 108 ? 3.542 7.865 7.665 1.00 85.31 108 ALA A O 1
ATOM 763 N N . LEU A 1 109 ? 2.666 5.957 8.442 1.00 87.38 109 LEU A N 1
ATOM 764 C CA . LEU A 1 109 ? 3.252 5.103 7.399 1.00 87.38 109 LEU A CA 1
ATOM 765 C C . LEU A 1 109 ? 2.643 5.374 6.014 1.00 87.38 109 LEU A C 1
ATOM 767 O O . LEU A 1 109 ? 3.380 5.420 5.034 1.00 87.38 109 LEU A O 1
ATOM 771 N N . VAL A 1 110 ? 1.330 5.607 5.934 1.00 87.88 110 VAL A N 1
ATOM 772 C CA . VAL A 1 110 ? 0.625 6.021 4.707 1.00 87.88 110 VAL A CA 1
ATOM 773 C C . VAL A 1 110 ? 1.174 7.361 4.202 1.00 87.88 110 VAL A C 1
ATOM 775 O O . VAL A 1 110 ? 1.556 7.461 3.038 1.00 87.88 110 VAL A O 1
ATOM 778 N N . PHE A 1 111 ? 1.324 8.352 5.086 1.00 88.88 111 PHE A N 1
ATOM 779 C CA . PHE A 1 111 ? 1.937 9.640 4.747 1.00 88.88 111 PHE A CA 1
ATOM 780 C C . PHE A 1 111 ? 3.380 9.481 4.239 1.00 88.88 111 PHE A C 1
ATOM 782 O O . PHE A 1 111 ? 3.736 9.997 3.179 1.00 88.88 111 PHE A O 1
ATOM 789 N N . LEU A 1 112 ? 4.208 8.708 4.952 1.00 92.44 112 LEU A N 1
ATOM 790 C CA . LEU A 1 1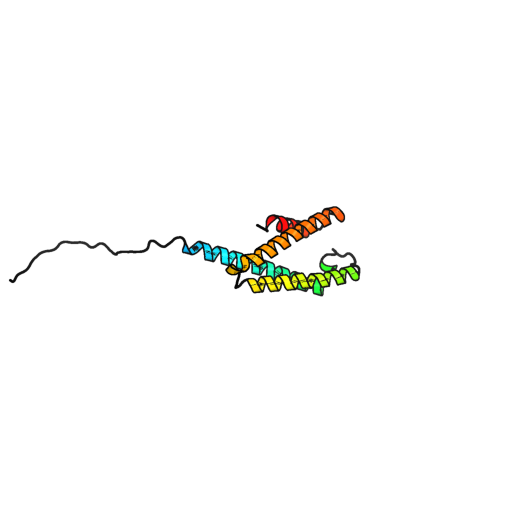12 ? 5.585 8.403 4.548 1.00 92.44 112 LEU A CA 1
ATOM 791 C C . LEU A 1 112 ? 5.652 7.664 3.196 1.00 92.44 112 LEU A C 1
ATOM 793 O O . LEU A 1 112 ? 6.592 7.892 2.434 1.00 92.44 112 LEU A O 1
ATOM 797 N N . GLY A 1 113 ? 4.650 6.845 2.862 1.00 90.00 113 GLY A N 1
ATOM 798 C CA . GLY A 1 113 ? 4.474 6.246 1.535 1.00 90.00 113 GLY A CA 1
ATOM 799 C C . GLY A 1 113 ? 4.293 7.297 0.435 1.00 90.00 113 GLY A C 1
ATOM 800 O O . GLY A 1 113 ? 4.996 7.256 -0.577 1.00 90.00 113 GLY A O 1
ATOM 801 N N . GLY A 1 114 ? 3.449 8.304 0.678 1.00 90.81 114 GLY A N 1
ATOM 802 C CA . GLY A 1 114 ? 3.284 9.455 -0.216 1.00 90.81 114 GLY A CA 1
ATOM 803 C C . GLY A 1 114 ? 4.584 10.245 -0.404 1.00 90.81 114 GLY A C 1
ATOM 804 O O . GLY A 1 114 ? 4.955 10.580 -1.529 1.00 90.81 114 GLY A O 1
ATOM 805 N N . LEU A 1 115 ? 5.344 10.467 0.672 1.00 96.06 115 LEU A N 1
ATOM 806 C CA . LEU A 1 115 ? 6.669 11.104 0.620 1.00 96.06 115 LEU A CA 1
ATOM 807 C C . LEU A 1 115 ? 7.675 10.283 -0.207 1.00 96.06 115 LEU A C 1
ATOM 809 O O . LEU A 1 115 ? 8.404 10.846 -1.026 1.00 96.06 115 LEU A O 1
ATOM 813 N N . ALA A 1 116 ? 7.687 8.956 -0.056 1.00 94.31 116 ALA A N 1
ATOM 814 C CA . ALA A 1 116 ? 8.511 8.069 -0.874 1.00 94.31 116 ALA A CA 1
ATOM 815 C C . ALA A 1 116 ? 8.098 8.099 -2.359 1.00 94.31 116 ALA A C 1
ATOM 817 O O . ALA A 1 116 ? 8.960 8.073 -3.240 1.00 94.31 116 ALA A O 1
ATOM 818 N N . ARG A 1 117 ? 6.798 8.232 -2.662 1.00 94.50 117 ARG A N 1
ATOM 819 C CA . ARG A 1 117 ? 6.307 8.435 -4.036 1.00 94.50 117 ARG A CA 1
ATOM 820 C C . ARG A 1 117 ? 6.694 9.795 -4.615 1.00 94.50 117 ARG A C 1
ATOM 822 O O . ARG A 1 117 ? 7.072 9.838 -5.781 1.00 94.50 117 ARG A O 1
ATOM 829 N N . LEU A 1 118 ? 6.683 10.877 -3.833 1.00 96.31 118 LEU A N 1
ATOM 830 C CA . LEU A 1 118 ? 7.203 12.182 -4.273 1.00 96.31 118 LEU A CA 1
ATOM 831 C C . LEU A 1 118 ? 8.699 12.114 -4.608 1.00 96.31 118 LEU A C 1
ATOM 833 O O . LEU A 1 118 ? 9.118 12.635 -5.641 1.00 96.31 118 LEU A O 1
ATOM 837 N N . LEU A 1 119 ? 9.495 11.427 -3.782 1.00 96.25 119 LEU A N 1
ATOM 838 C CA . LEU A 1 119 ? 10.911 11.187 -4.067 1.00 96.25 119 LEU A CA 1
ATOM 839 C C . LEU A 1 119 ? 11.096 10.353 -5.345 1.00 96.25 119 LEU A C 1
ATOM 841 O O . LEU A 1 119 ? 11.939 10.686 -6.174 1.00 96.25 119 LEU A O 1
ATOM 845 N N . SER A 1 120 ? 10.277 9.316 -5.544 1.00 95.31 120 SER A N 1
ATOM 846 C CA . SER A 1 120 ? 10.267 8.530 -6.785 1.00 95.31 120 SER A CA 1
ATOM 847 C C . SER A 1 120 ? 9.941 9.394 -8.010 1.00 95.31 120 SER A C 1
ATOM 849 O O . SER A 1 120 ? 10.648 9.319 -9.010 1.00 95.31 120 SER A O 1
ATOM 851 N N . ILE A 1 121 ? 8.959 10.301 -7.917 1.00 96.50 121 ILE A N 1
ATOM 852 C CA . ILE A 1 121 ? 8.632 11.248 -8.997 1.00 96.50 121 ILE A CA 1
ATOM 853 C C . ILE A 1 121 ? 9.822 12.155 -9.328 1.00 96.50 121 ILE A C 1
ATOM 855 O O . ILE A 1 121 ? 10.132 12.348 -10.502 1.00 96.50 121 ILE A O 1
ATOM 859 N N . ALA A 1 122 ? 10.510 12.679 -8.311 1.00 96.62 122 ALA A N 1
ATOM 860 C CA . ALA A 1 122 ? 11.671 13.548 -8.495 1.00 96.62 122 ALA A CA 1
ATOM 861 C C . ALA A 1 122 ? 12.884 12.831 -9.122 1.00 96.62 122 ALA A C 1
ATOM 863 O O . ALA A 1 122 ? 13.664 13.468 -9.827 1.00 96.62 122 ALA A O 1
ATOM 864 N N . MET A 1 123 ? 13.047 11.526 -8.871 1.00 97.12 123 MET A N 1
ATOM 865 C CA . MET A 1 123 ? 14.223 10.746 -9.288 1.00 97.12 123 MET A CA 1
ATOM 866 C C . MET A 1 123 ? 14.011 9.906 -10.558 1.00 97.12 123 MET A C 1
ATOM 868 O O . MET A 1 123 ? 14.965 9.687 -11.301 1.00 97.12 123 MET A O 1
ATOM 872 N N . ALA A 1 124 ? 12.793 9.412 -10.794 1.00 94.62 124 ALA A N 1
ATOM 873 C CA . ALA A 1 124 ? 12.461 8.445 -11.846 1.00 94.62 124 ALA A CA 1
ATOM 874 C C . ALA A 1 124 ? 11.300 8.885 -12.762 1.00 94.62 124 ALA A C 1
ATOM 876 O O . ALA A 1 124 ? 11.050 8.239 -13.779 1.00 94.62 124 ALA A O 1
ATOM 877 N N . GLY A 1 125 ? 10.617 9.991 -12.449 1.00 94.00 125 GLY A N 1
ATOM 878 C CA . GLY A 1 125 ? 9.538 10.549 -13.266 1.00 94.00 125 GLY A CA 1
ATOM 879 C C . GLY A 1 125 ? 8.124 10.155 -12.826 1.00 94.00 125 GLY A C 1
ATOM 880 O O . GLY A 1 125 ? 7.902 9.460 -11.837 1.00 94.00 125 GLY A O 1
ATOM 881 N N . VAL A 1 126 ? 7.133 10.672 -13.553 1.00 93.56 126 VAL A N 1
ATOM 882 C CA . VAL A 1 126 ? 5.715 10.608 -13.165 1.00 93.56 126 VAL A CA 1
ATOM 883 C C . VAL A 1 126 ? 5.134 9.203 -13.419 1.00 93.56 126 VAL A C 1
ATOM 885 O O . VAL A 1 126 ? 5.180 8.738 -14.559 1.00 93.56 126 VAL A O 1
ATOM 888 N N . PRO A 1 127 ? 4.559 8.522 -12.405 1.00 92.19 127 PRO A N 1
ATOM 889 C CA . PRO A 1 127 ? 3.955 7.201 -12.565 1.00 92.19 127 PRO A CA 1
ATOM 890 C C . PRO A 1 127 ? 2.553 7.281 -13.196 1.00 92.19 127 PRO A C 1
ATOM 892 O O . PRO A 1 127 ? 2.022 8.359 -13.466 1.00 92.19 127 PRO A O 1
ATOM 895 N N . SER A 1 128 ? 1.917 6.122 -13.406 1.00 90.44 128 SER A N 1
ATOM 896 C CA . SER A 1 128 ? 0.568 6.055 -13.985 1.00 90.44 128 SER A CA 1
ATOM 897 C C . SER A 1 128 ? -0.488 6.805 -13.141 1.00 90.44 128 SER A C 1
ATOM 899 O O . SER A 1 128 ? -0.325 6.943 -11.922 1.00 90.44 128 SER A O 1
ATOM 901 N N . PRO A 1 129 ? -1.620 7.239 -13.739 1.00 91.50 129 PRO A N 1
ATOM 902 C CA . PRO A 1 129 ? -2.663 7.990 -13.029 1.00 91.50 129 PRO A CA 1
ATOM 903 C C . PRO A 1 129 ? -3.215 7.296 -11.775 1.00 91.50 129 PRO A C 1
ATOM 905 O O . PRO A 1 129 ? -3.594 7.969 -10.820 1.00 91.50 129 PRO A O 1
ATOM 908 N N . MET A 1 130 ? -3.204 5.958 -11.739 1.00 88.88 130 MET A N 1
ATOM 909 C CA . MET A 1 130 ? -3.559 5.176 -10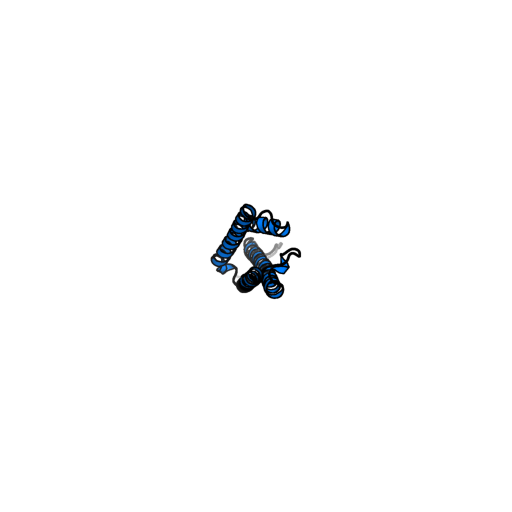.550 1.00 88.88 130 MET A CA 1
ATOM 910 C C . MET A 1 130 ? -2.659 5.521 -9.355 1.00 88.88 130 MET A C 1
ATOM 912 O O . MET A 1 130 ? -3.160 5.801 -8.267 1.00 88.88 130 MET A O 1
ATOM 916 N N . PHE A 1 131 ? -1.338 5.558 -9.551 1.00 90.44 131 PHE A N 1
ATOM 917 C CA . PHE A 1 131 ? -0.391 5.903 -8.490 1.00 90.44 131 PHE A CA 1
ATOM 918 C C . PHE A 1 131 ? -0.445 7.382 -8.101 1.00 90.44 131 PHE A C 1
ATOM 920 O O . PHE A 1 131 ? -0.172 7.701 -6.948 1.00 90.44 131 PHE A O 1
ATOM 927 N N . LEU A 1 132 ? -0.849 8.275 -9.011 1.00 93.88 132 LEU A N 1
ATOM 928 C CA . LEU A 1 132 ? -1.120 9.678 -8.677 1.00 93.88 132 LEU A CA 1
ATOM 929 C C . LEU A 1 132 ? -2.373 9.827 -7.799 1.00 93.88 132 LEU A C 1
ATOM 931 O O . LEU A 1 132 ? -2.362 10.605 -6.848 1.00 93.88 132 LEU A O 1
ATOM 935 N N . GLY A 1 133 ? -3.422 9.039 -8.057 1.00 91.31 133 GLY A N 1
ATOM 936 C CA . GLY A 1 133 ? -4.594 8.957 -7.179 1.00 91.31 133 GLY A CA 1
ATOM 937 C C . GLY A 1 133 ? -4.249 8.415 -5.788 1.00 91.31 133 GLY A C 1
ATOM 938 O O . GLY A 1 133 ? -4.692 8.970 -4.783 1.00 91.31 133 GLY A O 1
ATOM 939 N N . LEU A 1 134 ? -3.404 7.379 -5.715 1.00 89.69 134 LEU A N 1
ATOM 940 C CA . LEU A 1 134 ? -2.905 6.849 -4.441 1.00 89.69 134 LEU A CA 1
ATOM 941 C C . LEU A 1 134 ? -2.010 7.854 -3.699 1.00 89.69 134 LEU A C 1
ATOM 943 O O . LEU A 1 134 ? -2.157 8.000 -2.493 1.00 89.69 134 LEU A O 1
ATOM 947 N N . LEU A 1 135 ? -1.146 8.591 -4.402 1.00 92.56 135 LEU A N 1
ATOM 948 C CA . LEU A 1 135 ? -0.339 9.668 -3.819 1.00 92.56 135 LEU A CA 1
ATOM 949 C C . LEU A 1 135 ? -1.219 10.774 -3.212 1.00 92.56 135 LEU A C 1
ATOM 951 O O . LEU A 1 135 ? -0.964 11.225 -2.098 1.00 92.56 135 LEU A O 1
ATOM 955 N N . ALA A 1 136 ? -2.273 11.199 -3.915 1.00 92.31 136 ALA A N 1
ATOM 956 C CA . ALA A 1 136 ? -3.214 12.185 -3.386 1.00 92.31 136 ALA A CA 1
ATOM 957 C C . ALA A 1 136 ? -3.912 11.676 -2.112 1.00 92.31 136 ALA A C 1
ATOM 959 O O . ALA A 1 136 ? -4.036 12.420 -1.141 1.00 92.31 136 ALA A O 1
ATOM 960 N N . LEU A 1 137 ? -4.309 10.397 -2.085 1.00 88.44 137 LEU A N 1
ATOM 961 C CA . LEU A 1 137 ? -4.868 9.750 -0.898 1.00 88.44 137 LEU A CA 1
ATOM 962 C C . LEU A 1 137 ? -3.855 9.701 0.260 1.00 88.44 137 LEU A C 1
ATOM 964 O O . LEU A 1 137 ? -4.205 10.034 1.387 1.00 88.44 137 LEU A O 1
ATOM 968 N N . GLU A 1 138 ? -2.605 9.325 -0.005 1.00 90.06 138 GLU A N 1
ATOM 969 C CA . GLU A 1 138 ? -1.546 9.208 1.008 1.00 90.06 138 GLU A CA 1
ATOM 970 C C . GLU A 1 138 ? -1.193 10.533 1.682 1.00 90.06 138 GLU A C 1
ATOM 972 O O . GLU A 1 138 ? -0.861 10.543 2.864 1.00 90.06 138 GLU A O 1
ATOM 977 N N . LEU A 1 139 ? -1.279 11.647 0.954 1.00 89.88 139 LEU A N 1
ATOM 978 C CA . LEU A 1 139 ? -0.983 12.975 1.492 1.00 89.88 139 LEU A CA 1
ATOM 979 C C . LEU A 1 139 ? -2.192 13.650 2.161 1.00 89.88 139 LEU A C 1
ATOM 981 O O . LEU A 1 139 ? -1.986 14.532 2.989 1.00 89.88 139 LEU A O 1
ATOM 985 N N . ALA A 1 140 ? -3.426 13.269 1.806 1.00 86.81 140 ALA A N 1
ATOM 986 C CA . ALA A 1 140 ? -4.647 13.946 2.261 1.00 86.81 140 ALA A CA 1
ATOM 987 C C . ALA A 1 140 ? -5.520 13.142 3.245 1.00 86.81 140 ALA A C 1
ATOM 989 O O . ALA A 1 140 ? -6.368 13.733 3.911 1.00 86.81 140 ALA A O 1
ATOM 990 N N . ALA A 1 141 ? -5.371 11.815 3.324 1.00 79.50 141 ALA A N 1
ATOM 991 C CA . ALA A 1 141 ? -6.156 10.968 4.229 1.00 79.50 141 ALA A CA 1
ATOM 992 C C . ALA A 1 141 ? -5.611 10.860 5.671 1.00 79.50 141 ALA A C 1
ATOM 994 O O . ALA A 1 141 ? -6.430 10.695 6.581 1.00 79.50 141 ALA A O 1
ATOM 995 N N . PRO A 1 142 ? -4.287 10.911 5.929 1.00 80.06 142 PRO A N 1
ATOM 996 C CA . PRO A 1 142 ? -3.757 10.993 7.291 1.00 80.06 142 PRO A CA 1
ATOM 997 C C . PRO A 1 142 ? -4.185 12.298 7.999 1.00 80.06 142 PRO A C 1
ATOM 999 O O . PRO A 1 142 ? -4.046 13.365 7.400 1.00 80.06 142 PRO A O 1
ATOM 1002 N N . PRO A 1 143 ? -4.698 12.229 9.245 1.00 60.16 143 PRO A N 1
ATOM 1003 C CA . PRO A 1 143 ? -5.083 13.395 10.046 1.00 60.16 143 PRO A CA 1
ATOM 1004 C C . PRO A 1 143 ? -3.923 14.004 10.854 1.00 60.16 143 PRO A C 1
ATOM 1006 O O . PRO A 1 143 ? -2.968 13.261 11.184 1.00 60.16 143 PRO A O 1
#

Secondary structure (DSSP, 8-state):
----------------------GGGSHHHHHHHHHHHHHHHHHHHHHHHHHHHHHHGGGGTSTTPPPPHHHHHHHHHHHHHHHHHHHHHHHHGGGGGG-HHHHHHHHHHHHHHHHHHHHHHHHH----HHHHHHHHHHHHS--

Foldseek 3Di:
DDDDDDDDDDDDDDDPDPDPPDPPPPDVVVVLVVVLVVLLVQLVVLLVQLVCCLVVFPVVFCVPDDDDPVRRVVSNVVSVVSNVVSVVSNVCSVVVVVCPPVVLVVLVVLLVVLVVVVVCCVPPNDGDVVVVVSSVCSNPVRD

Radius of gyration: 29.38 Å; chains: 1; bounding box: 86×33×83 Å

pLDDT: mean 81.89, std 17.17, range [37.81, 97.88]